Protein AF-A0A6C0DB98-F1 (afdb_monomer)

Organism: NCBI:txid1070528

Solvent-accessible surface area (backbone atoms only — not comparable to full-atom values): 8769 Å² total; per-residue (Å²): 132,89,72,55,62,32,58,50,52,42,29,41,54,51,40,47,27,69,78,29,57,93,53,54,20,62,62,26,70,40,19,56,90,59,63,81,62,86,54,48,79,46,76,28,59,46,94,92,38,82,45,62,33,42,36,38,74,45,84,48,99,90,48,51,30,39,38,40,37,31,77,36,80,73,78,92,60,93,85,63,69,51,62,54,58,52,58,56,23,77,78,63,19,85,44,79,49,77,47,79,42,87,91,49,43,38,36,39,38,33,40,45,87,50,88,62,45,38,25,37,33,39,37,33,35,39,80,84,48,73,87,63,62,66,75,67,50,63,64,69,68,45,98,78,76,83,86,88,131

Nearest PDB structures (foldseek):
  5zlc-assembly1_A  TM=3.892E-01  e=8.194E-02  Homo sapiens
  4ycx-assembly1_A  TM=3.060E-01  e=2.169E-02  Homo sapiens
  3rri-assembly1_A  TM=3.362E-01  e=1.909E-01  Alicyclobacillus acidocaldarius subsp. acidocaldarius DSM 446
  3a57-assembly1_A  TM=3.101E-01  e=1.499E-01  Vibrio parahaemolyticus
  8e11-assembly2_B  TM=2.147E-01  e=1.896E+00  Mus musculus

Structure (mmCIF, N/CA/C/O backbone):
data_AF-A0A6C0DB98-F1
#
_entry.id   AF-A0A6C0DB98-F1
#
loop_
_atom_site.group_PDB
_atom_site.id
_atom_site.type_symbol
_atom_site.label_atom_id
_atom_site.label_alt_id
_atom_site.label_comp_id
_atom_site.label_asym_id
_atom_site.label_entity_id
_atom_site.label_seq_id
_atom_site.pdbx_PDB_ins_code
_atom_site.Cartn_x
_atom_site.Cartn_y
_atom_site.Cartn_z
_atom_site.occupancy
_atom_site.B_iso_or_equiv
_atom_site.auth_seq_id
_atom_site.auth_comp_id
_atom_site.auth_asym_id
_atom_site.auth_atom_id
_atom_site.pdbx_PDB_model_num
ATOM 1 N N . MET A 1 1 ? 12.931 5.192 -20.342 1.00 38.97 1 MET A N 1
ATOM 2 C CA . MET A 1 1 ? 11.802 5.997 -19.834 1.00 38.97 1 MET A CA 1
ATOM 3 C C . MET A 1 1 ? 11.817 5.842 -18.320 1.00 38.97 1 MET A C 1
ATOM 5 O O . MET A 1 1 ? 11.651 4.722 -17.857 1.00 38.97 1 MET A O 1
ATOM 9 N N . SER A 1 2 ? 12.181 6.894 -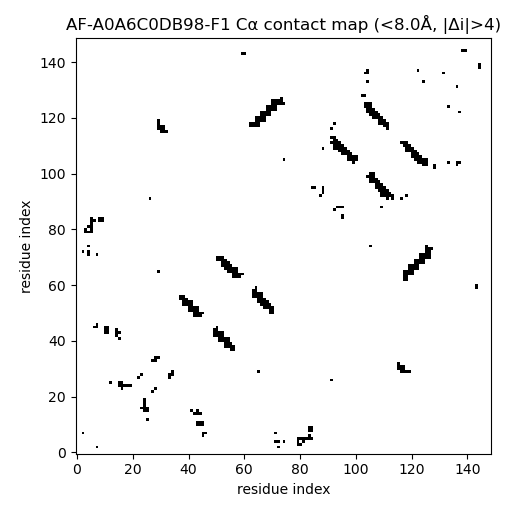17.579 1.00 45.88 2 SER A N 1
ATOM 10 C CA . SER A 1 2 ? 12.214 6.861 -16.109 1.00 45.88 2 SER A CA 1
ATOM 11 C C . SER A 1 2 ? 10.777 6.788 -15.598 1.00 45.88 2 SER A C 1
ATOM 13 O O . SER A 1 2 ? 9.944 7.594 -16.013 1.00 45.88 2 SER A O 1
ATOM 15 N N . VAL A 1 3 ? 10.462 5.787 -14.780 1.00 53.69 3 VAL A N 1
ATOM 16 C CA . VAL A 1 3 ? 9.158 5.703 -14.120 1.00 53.69 3 VAL A CA 1
ATOM 17 C C . VAL A 1 3 ? 9.288 6.436 -12.798 1.00 53.69 3 VAL A C 1
ATOM 19 O O . VAL A 1 3 ? 10.078 6.039 -11.944 1.00 53.69 3 VAL A O 1
ATOM 22 N N . PHE A 1 4 ? 8.498 7.492 -12.625 1.00 70.19 4 PHE A N 1
ATOM 23 C CA . PHE A 1 4 ? 8.378 8.143 -11.331 1.00 70.19 4 PHE A CA 1
ATOM 24 C C . PHE A 1 4 ? 7.696 7.178 -10.369 1.00 70.19 4 PHE A C 1
ATOM 26 O O . PHE A 1 4 ? 6.591 6.697 -10.614 1.00 70.19 4 PHE A O 1
ATOM 33 N N . LEU A 1 5 ? 8.374 6.881 -9.272 1.00 74.69 5 LEU A N 1
ATOM 34 C CA . LEU A 1 5 ? 7.909 5.926 -8.280 1.00 74.69 5 LEU A CA 1
ATOM 35 C C . LEU A 1 5 ? 6.583 6.366 -7.626 1.00 74.69 5 LEU A C 1
ATOM 37 O O . LEU A 1 5 ? 5.764 5.522 -7.277 1.00 74.69 5 LEU A O 1
ATOM 41 N N . ASP A 1 6 ? 6.317 7.674 -7.576 1.00 74.62 6 ASP A N 1
ATOM 42 C CA . ASP A 1 6 ? 5.021 8.229 -7.169 1.00 74.62 6 ASP A CA 1
ATOM 43 C C . ASP A 1 6 ? 3.868 7.770 -8.075 1.00 74.62 6 ASP A C 1
ATOM 45 O O . ASP A 1 6 ? 2.843 7.316 -7.573 1.00 74.62 6 ASP A O 1
ATOM 49 N N . LEU A 1 7 ? 4.058 7.772 -9.403 1.00 77.00 7 LEU A N 1
ATOM 50 C CA . LEU A 1 7 ? 3.055 7.262 -10.349 1.00 77.00 7 LEU A CA 1
ATOM 51 C C . LEU A 1 7 ? 2.808 5.766 -10.143 1.00 77.00 7 LEU A C 1
ATOM 53 O O . LEU A 1 7 ? 1.675 5.305 -10.209 1.00 77.00 7 LEU A O 1
ATOM 57 N N . HIS A 1 8 ? 3.860 5.006 -9.843 1.00 80.12 8 HIS A N 1
ATOM 58 C CA . HIS A 1 8 ? 3.735 3.573 -9.603 1.00 80.12 8 HIS A CA 1
ATOM 59 C C . HIS A 1 8 ? 2.891 3.258 -8.357 1.00 80.12 8 HIS A C 1
ATOM 61 O O . HIS A 1 8 ? 2.063 2.345 -8.372 1.00 80.12 8 HIS A O 1
ATOM 67 N N . ILE A 1 9 ? 3.069 4.036 -7.287 1.00 81.44 9 ILE A N 1
ATOM 68 C CA . ILE A 1 9 ? 2.261 3.920 -6.068 1.00 81.44 9 ILE A CA 1
ATOM 69 C C . ILE A 1 9 ? 0.836 4.424 -6.314 1.00 81.44 9 ILE A C 1
ATOM 71 O O . ILE A 1 9 ? -0.124 3.782 -5.886 1.00 81.44 9 ILE A O 1
ATOM 75 N N . GLN A 1 10 ? 0.684 5.533 -7.039 1.00 80.50 10 GLN A N 1
ATOM 76 C CA . GLN A 1 10 ? -0.616 6.072 -7.429 1.00 80.50 10 GLN A CA 1
ATOM 77 C C . GLN A 1 10 ? -1.438 5.048 -8.217 1.00 80.50 10 GLN A C 1
ATOM 79 O O . GLN A 1 10 ? -2.616 4.845 -7.921 1.00 80.50 10 GLN A O 1
ATOM 84 N N . ASP A 1 11 ? -0.817 4.367 -9.178 1.00 84.69 11 ASP A N 1
ATOM 85 C CA . ASP A 1 11 ? -1.442 3.317 -9.981 1.00 84.69 11 ASP A CA 1
ATOM 86 C C . ASP A 1 11 ? -1.937 2.155 -9.109 1.00 84.69 11 ASP A C 1
ATOM 88 O O . ASP A 1 11 ? -3.054 1.661 -9.306 1.00 84.69 11 ASP A O 1
ATOM 92 N N . PHE A 1 12 ? -1.148 1.746 -8.108 1.00 85.56 12 PHE A N 1
ATOM 93 C CA . PHE A 1 12 ? -1.567 0.740 -7.131 1.00 85.56 12 PHE A CA 1
ATOM 94 C C . PHE A 1 12 ? -2.791 1.207 -6.334 1.00 85.56 12 PHE A C 1
ATOM 96 O O . PHE A 1 12 ? -3.802 0.503 -6.293 1.00 85.56 12 PHE A O 1
ATOM 103 N N . VAL A 1 13 ? -2.729 2.397 -5.727 1.00 81.75 13 VAL A N 1
ATOM 104 C CA . VAL A 1 13 ? -3.813 2.905 -4.871 1.00 81.75 13 VAL A CA 1
ATOM 105 C C . VAL A 1 13 ? -5.096 3.109 -5.674 1.00 81.75 13 VAL A C 1
ATOM 107 O O . VAL A 1 13 ? -6.174 2.722 -5.223 1.00 81.75 13 VAL A O 1
ATOM 110 N N . ASN A 1 14 ? -4.992 3.648 -6.889 1.00 82.38 14 ASN A N 1
ATOM 111 C CA . ASN A 1 14 ? -6.127 3.815 -7.790 1.00 82.38 14 ASN A CA 1
ATOM 112 C C . ASN A 1 14 ? -6.734 2.472 -8.195 1.00 82.38 14 ASN A C 1
ATOM 114 O O . ASN A 1 14 ? -7.951 2.308 -8.111 1.00 82.38 14 ASN A O 1
ATOM 118 N N . SER A 1 15 ? -5.903 1.499 -8.578 1.00 81.94 15 SER A N 1
ATOM 119 C CA . SER A 1 15 ? -6.375 0.152 -8.916 1.00 81.94 15 SER A CA 1
ATOM 120 C C . SER A 1 15 ? -7.103 -0.480 -7.732 1.00 81.94 15 SER A C 1
ATOM 122 O O . SER A 1 15 ? -8.206 -1.003 -7.887 1.00 81.94 15 SER A O 1
ATOM 124 N N . TYR A 1 16 ? -6.539 -0.365 -6.528 1.00 77.00 16 TYR A N 1
ATOM 125 C CA . TYR A 1 16 ? -7.166 -0.887 -5.322 1.00 77.00 16 TYR A CA 1
ATOM 126 C C . TYR A 1 16 ? -8.497 -0.190 -5.016 1.00 77.00 16 TYR A C 1
ATOM 128 O O . TYR A 1 16 ? -9.482 -0.863 -4.714 1.00 77.00 16 TYR A O 1
ATOM 136 N N . ASN A 1 17 ? -8.555 1.140 -5.134 1.00 75.50 17 ASN A N 1
ATOM 137 C CA . ASN A 1 17 ? -9.779 1.918 -4.944 1.00 75.50 17 ASN A CA 1
ATOM 138 C C . ASN A 1 17 ? -10.881 1.497 -5.916 1.00 75.50 17 ASN A C 1
ATOM 140 O O . ASN A 1 17 ? -12.013 1.299 -5.486 1.00 75.50 17 ASN A O 1
ATOM 144 N N . ILE A 1 18 ? -10.555 1.334 -7.201 1.00 73.50 18 ILE A N 1
ATOM 145 C CA . ILE A 1 18 ? -11.508 0.919 -8.239 1.00 73.50 18 ILE A CA 1
ATOM 146 C C . ILE A 1 18 ? -12.029 -0.493 -7.962 1.00 73.50 18 ILE A C 1
ATOM 148 O O . ILE A 1 18 ? -13.235 -0.727 -8.010 1.00 73.50 18 ILE A O 1
ATOM 152 N N . LEU A 1 19 ? -11.138 -1.429 -7.634 1.00 71.31 19 LEU A N 1
ATOM 153 C CA . LEU A 1 19 ? -11.511 -2.825 -7.400 1.00 71.31 19 LEU A CA 1
ATOM 154 C C . LEU A 1 19 ? -12.297 -3.020 -6.094 1.00 71.31 19 LEU A C 1
ATOM 156 O O . LEU A 1 19 ? -13.130 -3.920 -6.008 1.00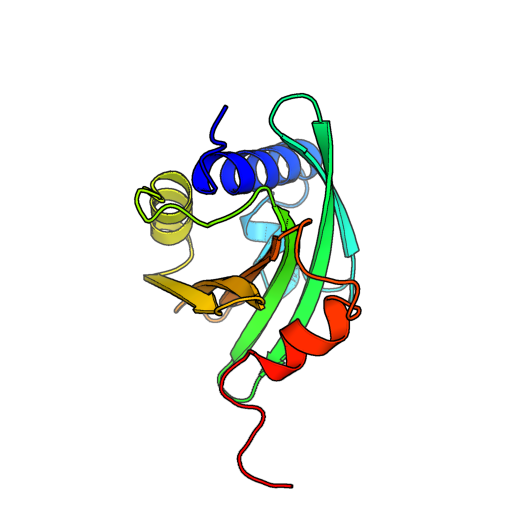 71.31 19 LEU A O 1
ATOM 160 N N . ASN A 1 20 ? -12.071 -2.167 -5.090 1.00 68.25 20 ASN A N 1
ATOM 161 C CA . ASN A 1 20 ? -12.632 -2.309 -3.744 1.00 68.25 20 ASN A CA 1
ATOM 162 C C . ASN A 1 20 ? -13.564 -1.160 -3.330 1.00 68.25 20 ASN A C 1
ATOM 164 O O . ASN A 1 20 ? -13.702 -0.883 -2.137 1.00 68.25 20 ASN A O 1
ATOM 168 N N . GLN A 1 21 ? -14.253 -0.514 -4.278 1.00 66.12 21 GLN A N 1
ATOM 169 C CA . GLN A 1 21 ? -15.184 0.591 -3.983 1.00 66.12 21 GLN A CA 1
ATOM 170 C C . GLN A 1 21 ? -16.240 0.231 -2.925 1.00 66.12 21 GLN A C 1
ATOM 172 O O . GLN A 1 21 ? -16.575 1.055 -2.080 1.00 66.12 21 GLN A O 1
ATOM 177 N N . ARG A 1 22 ? -16.732 -1.017 -2.926 1.00 66.69 22 ARG A N 1
ATOM 178 C CA . ARG A 1 22 ? -17.721 -1.505 -1.943 1.00 66.69 22 ARG A CA 1
ATOM 179 C C . ARG A 1 22 ? -17.146 -1.719 -0.538 1.00 66.69 22 ARG A C 1
ATOM 181 O O . ARG A 1 22 ? -17.910 -1.772 0.415 1.00 66.69 22 ARG A O 1
ATOM 188 N N . ASN A 1 23 ? -15.823 -1.813 -0.418 1.00 65.69 23 ASN A N 1
ATOM 189 C CA . ASN A 1 23 ? -15.097 -2.045 0.832 1.00 65.69 23 ASN A CA 1
ATOM 190 C C . ASN A 1 23 ? -14.302 -0.797 1.254 1.00 65.69 23 ASN A C 1
ATOM 192 O O . ASN A 1 23 ? -13.215 -0.920 1.808 1.00 65.69 23 ASN A O 1
ATOM 196 N N . ASN A 1 24 ? -14.808 0.405 0.958 1.00 72.31 24 ASN A N 1
ATOM 197 C CA . ASN A 1 24 ? -14.184 1.692 1.299 1.00 72.31 24 ASN A CA 1
ATOM 198 C C . ASN A 1 24 ? -12.775 1.924 0.709 1.00 72.31 24 ASN A C 1
ATOM 200 O O . ASN A 1 24 ? -12.037 2.769 1.220 1.00 72.31 24 ASN A O 1
ATOM 204 N N . GLY A 1 25 ? -12.389 1.207 -0.355 1.00 78.94 25 GLY A N 1
ATOM 205 C CA . GLY A 1 25 ? -11.118 1.410 -1.060 1.00 78.94 25 GLY A CA 1
ATOM 206 C C . GLY A 1 25 ? -9.908 1.469 -0.119 1.00 78.94 25 GLY A C 1
ATOM 207 O O . GLY A 1 25 ? -9.716 0.596 0.727 1.00 78.94 25 GLY A O 1
ATOM 208 N N . TRP A 1 26 ? -9.104 2.523 -0.254 1.00 80.50 26 TRP A N 1
ATOM 209 C CA . TRP A 1 26 ? -7.917 2.800 0.554 1.00 80.50 26 TRP A CA 1
ATOM 210 C C . TRP A 1 26 ? -8.222 2.856 2.050 1.00 80.50 26 TRP A C 1
ATOM 212 O O . TRP A 1 26 ? -7.514 2.237 2.836 1.00 80.50 26 TRP A O 1
ATOM 222 N N . LEU A 1 27 ? -9.297 3.541 2.452 1.00 80.69 27 LEU A N 1
ATOM 223 C CA . LEU A 1 27 ? -9.679 3.642 3.863 1.00 80.69 27 LEU A CA 1
ATOM 224 C C . LEU A 1 27 ? -10.008 2.275 4.457 1.00 80.69 27 LEU A C 1
ATOM 226 O O . LEU A 1 27 ? -9.641 2.008 5.596 1.00 80.69 27 LEU A O 1
ATOM 230 N N . GLY A 1 28 ? -10.660 1.405 3.685 1.00 80.44 28 GLY A N 1
ATOM 231 C CA . GLY A 1 28 ? -10.867 0.017 4.084 1.00 80.44 28 GLY A CA 1
ATOM 232 C C . GLY A 1 28 ? -9.548 -0.737 4.215 1.00 80.44 28 GLY A C 1
ATOM 233 O O . GLY A 1 28 ? -9.330 -1.410 5.213 1.00 80.44 28 GLY A O 1
ATOM 234 N N . LEU A 1 29 ? -8.631 -0.576 3.259 1.00 81.75 29 LEU A N 1
ATOM 235 C CA . LEU A 1 29 ? -7.327 -1.246 3.288 1.00 81.75 29 LEU A CA 1
ATOM 236 C C . LEU A 1 29 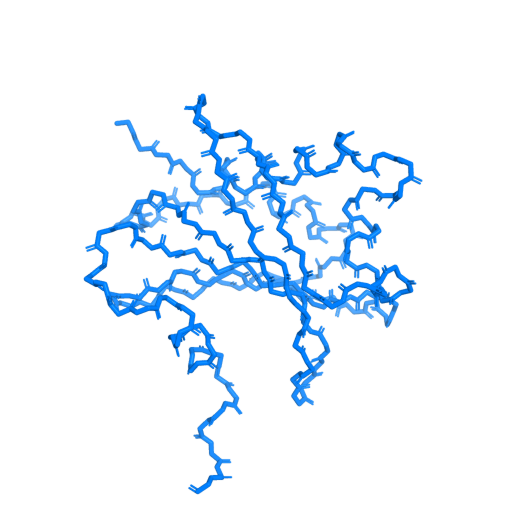? -6.498 -0.891 4.529 1.00 81.75 29 LEU A C 1
ATOM 238 O O . LEU A 1 29 ? -5.906 -1.777 5.141 1.00 81.75 29 LEU A O 1
ATOM 242 N N . VAL A 1 30 ? -6.461 0.389 4.904 1.00 85.25 30 VAL A N 1
ATOM 243 C CA . VAL A 1 30 ? -5.677 0.857 6.056 1.00 85.25 30 VAL A CA 1
ATOM 244 C C . VAL A 1 30 ? -6.455 0.814 7.374 1.00 85.25 30 VAL A C 1
ATOM 246 O O . VAL A 1 30 ? -5.909 1.169 8.413 1.00 85.25 30 VAL A O 1
ATOM 249 N N . SER A 1 31 ? -7.724 0.399 7.376 1.00 85.38 31 SER A N 1
ATOM 250 C CA . SER A 1 31 ? -8.534 0.324 8.594 1.00 85.38 31 SER A CA 1
ATOM 251 C C . SER A 1 31 ? -8.292 -0.975 9.352 1.00 85.38 31 SER A C 1
ATOM 253 O O . SER A 1 31 ? -8.497 -2.065 8.819 1.00 85.38 31 SER A O 1
ATOM 255 N N . LYS A 1 32 ? -8.011 -0.863 10.654 1.00 83.38 32 LYS A N 1
ATOM 256 C CA . LYS A 1 32 ? -7.880 -2.018 11.557 1.00 83.38 32 LYS A CA 1
ATOM 257 C C . LYS A 1 32 ? -9.129 -2.900 11.586 1.00 83.38 32 LYS A C 1
ATOM 259 O O . LYS A 1 32 ? -9.024 -4.113 11.700 1.00 83.38 32 LYS A O 1
ATOM 264 N N . ALA A 1 33 ? -10.315 -2.302 11.444 1.00 76.50 33 ALA A N 1
ATOM 265 C CA . ALA A 1 33 ? -11.588 -3.025 11.472 1.00 76.50 33 ALA A CA 1
ATOM 266 C C . ALA A 1 33 ? -11.810 -3.909 10.232 1.00 76.50 33 ALA A C 1
ATOM 268 O O . ALA A 1 33 ? -12.580 -4.864 10.285 1.00 76.50 33 ALA A O 1
ATOM 269 N N . SER A 1 34 ? -11.149 -3.587 9.118 1.00 69.38 34 SER A N 1
ATOM 270 C CA . SER A 1 34 ? -11.280 -4.313 7.848 1.00 69.38 34 SER A CA 1
ATOM 271 C C . SER A 1 34 ? -10.186 -5.369 7.655 1.00 69.38 34 SER A C 1
ATOM 273 O O . SER A 1 34 ? -10.316 -6.252 6.805 1.00 69.38 34 SER A O 1
ATOM 275 N N . VAL A 1 35 ? -9.118 -5.314 8.456 1.00 61.19 35 VAL A N 1
ATOM 276 C CA . VAL A 1 35 ? -7.978 -6.238 8.405 1.00 61.19 35 VAL A CA 1
ATOM 277 C C . VAL A 1 35 ? -8.337 -7.530 9.145 1.00 61.19 35 VAL A C 1
ATOM 279 O O . VAL A 1 35 ? -7.845 -7.829 10.225 1.00 61.19 35 VAL A O 1
ATOM 282 N N . TYR A 1 36 ? -9.226 -8.318 8.546 1.00 51.44 36 TYR A N 1
ATOM 283 C CA . TYR A 1 36 ? -9.504 -9.699 8.964 1.00 51.44 36 TYR A CA 1
ATOM 284 C C . TYR A 1 36 ? -9.090 -10.727 7.903 1.00 51.44 36 TYR A C 1
ATOM 286 O O . TYR A 1 36 ? -9.546 -11.870 7.913 1.00 51.44 36 TYR A O 1
ATOM 294 N N . LYS A 1 37 ? -8.193 -10.344 6.985 1.00 57.44 37 LYS A N 1
ATOM 295 C CA . LYS A 1 37 ? -7.465 -11.297 6.142 1.00 57.44 37 LYS A CA 1
ATOM 296 C C . LYS A 1 37 ? -5.961 -11.082 6.306 1.00 57.44 37 LYS A C 1
ATOM 298 O O . LYS A 1 37 ? -5.436 -10.098 5.785 1.00 57.44 37 LYS A O 1
ATOM 303 N N . PRO A 1 38 ? -5.280 -11.964 7.058 1.00 54.62 38 PRO A N 1
ATOM 304 C CA . PRO A 1 38 ? -3.842 -11.922 7.195 1.00 54.62 38 PRO A CA 1
ATOM 305 C C . PRO A 1 38 ? -3.293 -12.302 5.828 1.00 54.62 38 PRO A C 1
ATOM 307 O O . PRO A 1 38 ? -3.560 -13.390 5.331 1.00 54.62 38 PRO A O 1
ATOM 310 N N . THR A 1 39 ? -2.573 -11.385 5.205 1.00 64.44 39 THR A N 1
ATOM 311 C CA . THR A 1 39 ? -1.886 -11.639 3.942 1.00 64.44 39 THR A CA 1
ATOM 312 C C . THR A 1 39 ? -2.798 -11.706 2.707 1.00 64.44 39 THR A C 1
ATOM 314 O O . THR A 1 39 ? -3.643 -12.587 2.556 1.00 64.44 39 THR A O 1
ATOM 317 N N . ALA A 1 40 ? -2.613 -10.770 1.776 1.00 77.62 40 ALA A N 1
ATOM 318 C CA . ALA A 1 40 ? -3.344 -10.723 0.510 1.00 77.62 40 ALA A CA 1
ATOM 319 C C . ALA A 1 40 ? -2.417 -10.354 -0.652 1.00 77.62 40 ALA A C 1
ATOM 321 O O . ALA A 1 40 ? -1.406 -9.684 -0.467 1.00 77.62 40 ALA A O 1
ATOM 322 N N . ILE A 1 41 ? -2.774 -10.775 -1.864 1.00 81.19 41 ILE A N 1
ATOM 323 C CA . ILE A 1 41 ? -2.087 -10.370 -3.093 1.00 81.19 41 ILE A CA 1
ATOM 324 C C . ILE A 1 41 ? -3.042 -9.488 -3.889 1.00 81.19 41 ILE A C 1
ATOM 326 O O . ILE A 1 41 ? -4.172 -9.884 -4.172 1.00 81.19 41 ILE A O 1
ATOM 330 N N . ALA A 1 42 ? -2.583 -8.295 -4.248 1.00 81.94 42 ALA A N 1
ATOM 331 C CA . ALA A 1 42 ? -3.294 -7.346 -5.084 1.00 81.94 42 ALA A CA 1
ATOM 332 C C . ALA A 1 42 ? -2.600 -7.223 -6.443 1.00 81.94 42 ALA A C 1
ATOM 334 O O . ALA A 1 42 ? -1.386 -7.048 -6.531 1.00 81.94 42 ALA A O 1
ATOM 335 N N . THR A 1 43 ? -3.383 -7.296 -7.513 1.00 83.75 43 THR A N 1
ATOM 336 C CA . THR A 1 43 ? -2.929 -7.026 -8.881 1.00 83.75 43 THR A CA 1
ATOM 337 C C . THR A 1 43 ? -3.223 -5.577 -9.242 1.00 83.75 43 THR A C 1
ATOM 339 O O . THR A 1 43 ? -4.328 -5.098 -8.981 1.00 83.75 43 THR A O 1
ATOM 342 N N . TYR A 1 44 ? -2.281 -4.895 -9.886 1.00 85.31 44 TYR A N 1
ATOM 343 C CA . TYR A 1 44 ? -2.489 -3.545 -10.416 1.00 85.31 44 TYR A CA 1
ATOM 344 C C . TYR A 1 44 ? -1.744 -3.359 -11.733 1.00 85.31 44 TYR A C 1
ATOM 346 O O . TYR A 1 44 ? -0.779 -4.068 -12.023 1.00 85.31 44 TYR A O 1
ATOM 354 N N . THR A 1 45 ? -2.197 -2.408 -12.543 1.00 82.88 45 THR A N 1
ATOM 355 C CA . THR A 1 45 ? -1.541 -2.070 -13.806 1.00 82.88 45 THR A CA 1
ATOM 356 C C . THR A 1 45 ? -0.805 -0.755 -13.647 1.00 82.88 45 THR A C 1
ATOM 358 O O . THR A 1 45 ? -1.393 0.225 -13.212 1.00 82.88 45 THR A O 1
ATOM 361 N N . SER A 1 46 ? 0.471 -0.730 -14.021 1.00 81.50 46 SER A N 1
ATOM 362 C CA . SER A 1 46 ? 1.283 0.484 -14.032 1.00 81.50 46 SER A CA 1
ATOM 363 C C . SER A 1 46 ? 2.157 0.502 -15.279 1.00 81.50 46 SER A C 1
ATOM 365 O O . SER A 1 46 ? 2.827 -0.490 -15.596 1.00 81.50 46 SER A O 1
ATOM 367 N N . ASN A 1 47 ? 2.113 1.618 -16.013 1.00 76.50 47 ASN A N 1
ATOM 368 C CA . ASN A 1 47 ? 2.779 1.792 -17.307 1.00 76.50 47 ASN A CA 1
ATOM 369 C C . ASN A 1 47 ? 2.487 0.644 -18.301 1.00 76.50 47 ASN A C 1
ATOM 371 O O . ASN A 1 47 ? 3.400 0.051 -18.877 1.00 76.50 47 ASN A O 1
ATOM 375 N N . GLY A 1 48 ? 1.214 0.251 -18.416 1.00 74.50 48 GLY A N 1
ATOM 376 C CA . GLY A 1 48 ? 0.766 -0.829 -19.308 1.00 74.50 48 GLY A CA 1
ATOM 377 C C . GLY A 1 48 ? 1.178 -2.248 -18.891 1.00 74.50 48 GLY A C 1
ATOM 378 O O . GLY A 1 48 ? 0.802 -3.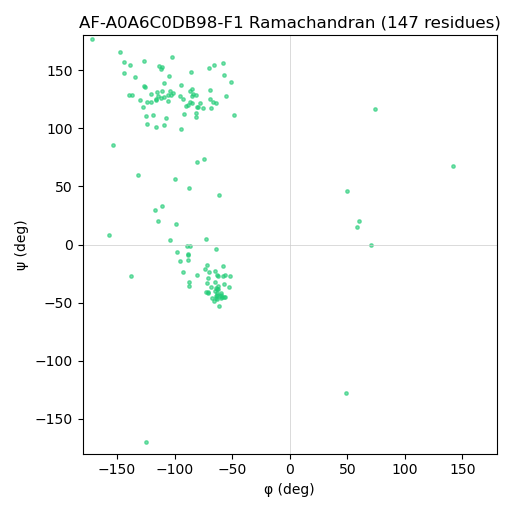204 -19.561 1.00 74.50 48 GLY A O 1
ATOM 379 N N . ASN A 1 49 ? 1.909 -2.409 -17.784 1.00 80.00 49 ASN A N 1
ATOM 380 C CA . ASN A 1 49 ? 2.339 -3.707 -17.270 1.00 80.00 49 ASN A CA 1
ATOM 381 C C . ASN A 1 49 ? 1.519 -4.106 -16.044 1.00 80.00 49 ASN A C 1
ATOM 383 O O . ASN A 1 49 ? 1.166 -3.256 -15.228 1.00 80.00 49 ASN A O 1
ATOM 387 N N . SER A 1 50 ? 1.254 -5.403 -15.895 1.00 82.06 50 SER A N 1
ATOM 388 C CA . SER A 1 50 ? 0.633 -5.946 -14.684 1.00 82.06 50 SER A CA 1
ATOM 389 C C . SER A 1 50 ? 1.686 -6.219 -13.614 1.00 82.06 50 SER A C 1
ATOM 391 O O . SER A 1 50 ? 2.726 -6.820 -13.889 1.00 82.06 50 SER A O 1
ATOM 393 N N . HIS A 1 51 ? 1.389 -5.800 -12.390 1.00 84.00 51 HIS A N 1
ATOM 394 C CA . HIS A 1 51 ? 2.238 -5.944 -11.213 1.00 84.00 51 HIS A CA 1
ATOM 395 C C . HIS A 1 51 ? 1.469 -6.626 -10.087 1.00 84.00 51 HIS A C 1
ATOM 397 O O . HIS A 1 51 ? 0.236 -6.607 -10.045 1.00 84.00 51 HIS A O 1
ATOM 403 N N . LEU A 1 52 ? 2.223 -7.223 -9.168 1.00 83.94 52 LEU A N 1
ATOM 404 C CA . LEU A 1 52 ? 1.705 -7.840 -7.954 1.00 83.94 52 LEU A CA 1
ATOM 405 C C . LEU A 1 52 ? 2.229 -7.072 -6.744 1.00 83.94 52 LEU A C 1
ATOM 407 O O . LEU A 1 52 ? 3.430 -6.817 -6.640 1.00 83.94 52 LEU A O 1
ATOM 411 N N . ALA A 1 53 ? 1.319 -6.739 -5.837 1.00 85.38 53 ALA A N 1
ATOM 412 C CA . ALA A 1 53 ? 1.612 -6.205 -4.521 1.00 85.38 53 ALA A CA 1
ATOM 413 C C . ALA A 1 53 ? 1.171 -7.215 -3.464 1.00 85.38 53 ALA A C 1
ATOM 415 O O . ALA A 1 53 ? 0.031 -7.678 -3.462 1.00 85.38 53 ALA A O 1
ATOM 416 N N . HIS A 1 54 ? 2.076 -7.557 -2.563 1.00 85.69 54 HIS A N 1
ATOM 417 C CA . HIS A 1 54 ? 1.789 -8.388 -1.410 1.00 85.69 54 HIS A CA 1
ATOM 418 C C . HIS A 1 54 ? 1.492 -7.501 -0.209 1.00 85.69 54 HIS A C 1
ATOM 420 O O . HIS A 1 54 ? 2.266 -6.610 0.130 1.00 85.69 54 HIS A O 1
ATOM 426 N N . LEU A 1 55 ? 0.365 -7.756 0.430 1.00 85.88 55 LEU A N 1
ATOM 427 C CA . LEU A 1 55 ? -0.139 -7.012 1.567 1.00 85.88 55 LEU A CA 1
ATOM 428 C C . LEU A 1 55 ? -0.004 -7.905 2.786 1.00 85.88 55 LEU A C 1
ATOM 430 O O . LEU A 1 55 ? -0.503 -9.022 2.764 1.00 85.88 55 LEU A O 1
ATOM 434 N N . SER A 1 56 ? 0.631 -7.434 3.847 1.00 86.19 56 SER A N 1
ATOM 435 C CA . SER A 1 56 ? 0.721 -8.163 5.115 1.00 86.19 56 SER A CA 1
ATOM 436 C C . SER A 1 56 ? 0.664 -7.191 6.275 1.00 86.19 56 SER A C 1
ATOM 438 O O . SER A 1 56 ? 1.177 -6.083 6.156 1.00 86.19 56 SER A O 1
ATOM 440 N N . VAL A 1 57 ? 0.096 -7.605 7.402 1.00 85.62 57 VAL A N 1
ATOM 441 C CA . VAL A 1 57 ? 0.096 -6.780 8.613 1.00 85.62 57 VAL A CA 1
ATOM 442 C C . VAL A 1 57 ? 1.129 -7.309 9.590 1.00 85.62 57 VAL A C 1
ATOM 444 O O . VAL A 1 57 ? 1.158 -8.501 9.886 1.00 85.62 57 VAL A O 1
ATOM 447 N N . ALA A 1 58 ? 1.989 -6.411 10.056 1.00 83.62 58 ALA A N 1
ATOM 448 C CA . ALA A 1 58 ? 3.011 -6.679 11.049 1.00 83.62 58 ALA A CA 1
ATOM 449 C C . ALA A 1 58 ? 2.712 -5.855 12.304 1.00 83.62 58 ALA A C 1
ATOM 451 O O . ALA A 1 58 ? 2.590 -4.632 12.240 1.00 83.62 58 ALA A O 1
ATOM 452 N N . ALA A 1 59 ? 2.600 -6.528 13.446 1.00 80.94 59 ALA A N 1
ATOM 453 C CA . ALA A 1 59 ? 2.590 -5.865 14.740 1.00 80.94 59 ALA A CA 1
ATOM 454 C C . ALA A 1 59 ? 4.043 -5.566 15.128 1.00 80.94 59 ALA A C 1
ATOM 456 O O . ALA A 1 59 ? 4.820 -6.485 15.388 1.00 80.94 59 ALA A O 1
ATOM 457 N N . LEU A 1 60 ? 4.415 -4.289 15.112 1.00 78.12 60 LEU A N 1
ATOM 458 C CA . LEU A 1 60 ? 5.714 -3.808 15.563 1.00 78.12 60 LEU A CA 1
ATOM 459 C C . LEU A 1 60 ? 5.575 -3.178 16.960 1.00 78.12 60 LEU A C 1
ATOM 461 O O . LEU A 1 60 ? 4.462 -2.841 17.373 1.00 78.12 60 LEU A O 1
ATOM 465 N N . PRO A 1 61 ? 6.678 -3.020 17.717 1.00 73.19 61 PRO A N 1
ATOM 466 C CA . PRO A 1 61 ? 6.623 -2.483 19.079 1.00 73.19 61 PRO A CA 1
ATOM 467 C C . PRO A 1 61 ? 6.002 -1.084 19.178 1.00 73.19 61 PRO A C 1
ATOM 469 O O . PRO A 1 61 ? 5.469 -0.716 20.221 1.00 73.19 61 PRO A O 1
ATOM 472 N N . ASP A 1 62 ? 6.093 -0.297 18.107 1.00 75.69 62 ASP A N 1
ATOM 473 C CA . ASP A 1 62 ? 5.585 1.067 18.030 1.00 75.69 62 ASP A CA 1
ATOM 474 C C . ASP A 1 62 ? 4.116 1.137 17.583 1.00 75.69 62 ASP A C 1
ATOM 476 O O . ASP A 1 62 ? 3.378 2.006 18.052 1.00 75.69 62 ASP A O 1
ATOM 480 N N . ALA A 1 63 ? 3.685 0.251 16.679 1.00 80.06 63 ALA A N 1
ATOM 481 C CA . ALA A 1 63 ? 2.332 0.217 16.132 1.00 80.06 63 ALA A CA 1
ATOM 482 C C . ALA A 1 63 ? 2.082 -1.030 15.267 1.00 80.06 63 ALA A C 1
ATOM 484 O O . ALA A 1 63 ? 2.977 -1.810 14.956 1.00 80.06 63 ALA A O 1
ATOM 485 N N . GLU A 1 64 ? 0.848 -1.177 14.788 1.00 85.88 64 GLU A N 1
ATOM 486 C CA . GLU A 1 64 ? 0.530 -2.106 13.705 1.00 85.88 64 GLU A CA 1
ATOM 487 C C . GLU A 1 64 ? 0.751 -1.437 12.344 1.00 85.88 64 GLU A C 1
ATOM 489 O O . GLU A 1 64 ? 0.287 -0.318 12.094 1.00 85.88 64 GLU A O 1
ATOM 494 N N . TRP A 1 65 ? 1.442 -2.152 11.461 1.00 86.56 65 TRP A N 1
ATOM 495 C CA . TRP A 1 65 ? 1.835 -1.682 10.142 1.00 86.56 65 TRP A CA 1
ATOM 496 C C . TRP A 1 65 ? 1.267 -2.577 9.047 1.00 86.56 65 TRP A C 1
ATOM 498 O O . TRP A 1 65 ? 1.465 -3.790 9.052 1.00 86.56 65 TRP A O 1
ATOM 508 N N . LEU A 1 66 ? 0.616 -1.967 8.064 1.00 87.81 66 LEU A N 1
ATOM 509 C CA . LEU A 1 66 ? 0.337 -2.566 6.772 1.00 87.81 66 LEU A CA 1
ATOM 510 C C . LEU A 1 66 ? 1.583 -2.450 5.891 1.00 87.81 66 LEU A C 1
ATOM 512 O O . LEU A 1 66 ? 1.977 -1.359 5.484 1.00 87.81 66 LEU A O 1
ATOM 516 N N . LEU A 1 67 ? 2.190 -3.583 5.571 1.00 87.94 67 LEU A N 1
ATOM 517 C CA . LEU A 1 67 ? 3.296 -3.679 4.631 1.00 87.94 67 LEU A CA 1
ATOM 518 C C . LEU A 1 67 ? 2.742 -3.982 3.238 1.00 87.94 67 LEU A C 1
ATOM 520 O O . LEU A 1 67 ? 2.032 -4.971 3.056 1.00 87.94 67 LEU A O 1
ATOM 524 N N . ILE A 1 68 ? 3.090 -3.142 2.268 1.00 87.69 68 ILE A N 1
ATOM 525 C CA . ILE A 1 68 ? 2.713 -3.259 0.859 1.00 87.69 68 ILE A CA 1
ATOM 526 C C . ILE A 1 68 ? 3.995 -3.470 0.066 1.00 87.69 68 ILE A C 1
ATOM 528 O O . ILE A 1 68 ? 4.755 -2.533 -0.164 1.00 87.69 68 ILE A O 1
ATOM 532 N N . GLN A 1 69 ? 4.266 -4.711 -0.316 1.00 87.44 69 GLN A N 1
ATOM 533 C CA . GLN A 1 69 ? 5.526 -5.099 -0.939 1.00 87.44 69 GLN A CA 1
ATOM 534 C C . GLN A 1 69 ? 5.322 -5.350 -2.428 1.00 87.44 69 GLN A C 1
ATOM 536 O O . GLN A 1 69 ? 4.499 -6.184 -2.810 1.00 87.44 69 GLN A O 1
ATOM 541 N N . CYS A 1 70 ? 6.066 -4.654 -3.281 1.00 84.94 70 CYS A N 1
ATOM 542 C CA . CYS A 1 70 ? 6.001 -4.862 -4.724 1.00 84.94 70 CYS A CA 1
ATOM 543 C C . CYS A 1 70 ? 7.348 -4.617 -5.407 1.00 84.94 70 CYS A C 1
ATOM 545 O O . CYS A 1 70 ? 8.292 -4.067 -4.836 1.00 84.94 70 CYS A O 1
ATOM 547 N N . TRP A 1 71 ? 7.441 -5.077 -6.652 1.00 81.69 71 TRP A N 1
ATOM 548 C CA . TRP A 1 71 ? 8.589 -4.815 -7.510 1.00 81.69 71 TRP A CA 1
ATOM 549 C C . TRP A 1 71 ? 8.401 -3.489 -8.229 1.00 81.69 71 TRP A C 1
ATOM 551 O O . TRP A 1 71 ? 7.452 -3.343 -8.997 1.00 81.69 71 TRP A O 1
ATOM 561 N N . ALA A 1 72 ? 9.345 -2.574 -8.042 1.00 72.50 72 ALA A N 1
ATOM 562 C CA . ALA A 1 72 ? 9.355 -1.284 -8.711 1.00 72.50 72 ALA A CA 1
ATOM 563 C C . ALA A 1 72 ? 10.549 -1.179 -9.681 1.00 72.50 72 ALA A C 1
ATOM 565 O O . ALA A 1 72 ? 11.569 -1.858 -9.503 1.00 72.50 72 ALA A O 1
ATOM 566 N N . PRO A 1 73 ? 10.440 -0.350 -10.734 1.00 66.62 73 PRO A N 1
ATOM 567 C CA . PRO A 1 73 ? 11.601 0.072 -11.518 1.00 66.62 73 PRO A CA 1
ATOM 568 C C . PRO A 1 73 ? 12.650 0.765 -10.627 1.00 66.62 73 PRO A C 1
ATOM 570 O O . PRO A 1 73 ? 12.317 1.264 -9.553 1.00 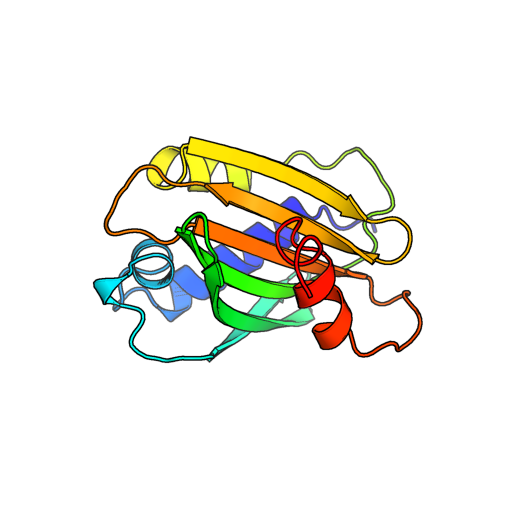66.62 73 PRO A O 1
ATOM 573 N N . SER A 1 74 ? 13.917 0.753 -11.066 1.00 64.00 74 SER A N 1
ATOM 574 C CA . SER A 1 74 ? 15.065 1.233 -10.276 1.00 64.00 74 SER A CA 1
ATOM 575 C C . SER A 1 74 ? 14.836 2.637 -9.700 1.00 64.00 74 SER A C 1
ATOM 577 O O . SER A 1 74 ? 14.271 3.520 -10.348 1.00 64.00 74 SER A O 1
ATOM 579 N N . THR A 1 75 ? 15.279 2.820 -8.456 1.00 59.94 75 THR A N 1
ATOM 580 C CA . THR A 1 75 ? 15.070 4.023 -7.641 1.00 59.94 75 THR A CA 1
ATOM 581 C C . THR A 1 75 ? 16.276 4.962 -7.649 1.00 59.94 75 THR A C 1
ATOM 583 O O . THR A 1 75 ? 16.388 5.817 -6.777 1.00 59.94 75 THR A O 1
ATOM 586 N N . ASP A 1 76 ? 17.183 4.815 -8.619 1.00 55.47 76 ASP A N 1
ATOM 587 C CA . ASP A 1 76 ? 18.533 5.403 -8.578 1.00 55.47 76 ASP A CA 1
ATOM 588 C C . ASP A 1 76 ? 18.575 6.931 -8.792 1.00 55.47 76 ASP A C 1
ATOM 590 O O . ASP A 1 76 ? 19.651 7.525 -8.839 1.00 55.47 76 ASP A O 1
ATOM 594 N N . THR A 1 77 ? 17.425 7.604 -8.903 1.00 52.47 77 THR A N 1
ATOM 595 C CA . THR A 1 77 ? 17.354 9.056 -9.116 1.00 52.47 77 THR A CA 1
ATOM 596 C C . THR A 1 77 ? 16.515 9.754 -8.046 1.00 52.47 77 THR A C 1
ATOM 598 O O . THR A 1 77 ? 15.325 9.479 -7.902 1.00 52.47 77 THR A O 1
ATOM 601 N N . LEU A 1 78 ? 17.145 10.712 -7.355 1.00 49.53 78 LEU A N 1
ATOM 602 C CA . LEU A 1 78 ? 16.635 11.545 -6.252 1.00 49.53 78 LEU A CA 1
ATOM 603 C C . LEU A 1 78 ? 15.475 12.499 -6.611 1.00 49.53 78 LEU A C 1
ATOM 605 O O . LEU 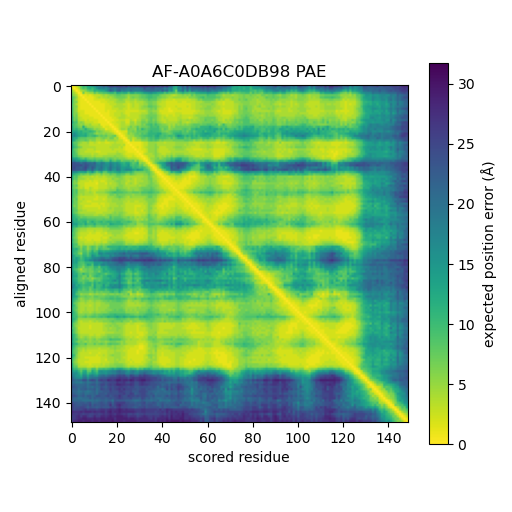A 1 78 ? 14.939 13.161 -5.726 1.00 49.53 78 LEU A O 1
ATOM 609 N N . GLU A 1 79 ? 15.051 12.582 -7.873 1.00 51.31 79 GLU A N 1
ATOM 610 C CA . GLU A 1 79 ? 13.938 13.446 -8.303 1.00 51.31 79 GLU A CA 1
ATOM 611 C C . GLU A 1 79 ? 12.571 12.756 -8.178 1.00 51.31 79 GLU A C 1
ATOM 613 O O . GLU A 1 79 ? 11.755 12.752 -9.100 1.00 51.31 79 GLU A O 1
ATOM 618 N N . GLN A 1 80 ? 12.294 12.147 -7.028 1.00 56.28 80 GLN A N 1
ATOM 619 C CA . GLN A 1 80 ? 10.974 11.581 -6.758 1.00 56.28 80 GLN A CA 1
ATOM 620 C C . GLN A 1 80 ? 10.135 12.610 -5.998 1.00 56.28 80 GLN A C 1
ATOM 622 O O . GLN A 1 80 ? 10.277 12.794 -4.790 1.00 56.28 80 GLN A O 1
ATOM 627 N N . ARG A 1 81 ? 9.267 13.325 -6.723 1.00 56.78 81 ARG A N 1
ATOM 628 C CA . ARG A 1 81 ? 8.183 14.105 -6.111 1.00 56.78 81 ARG A CA 1
ATOM 629 C C . ARG A 1 81 ? 7.047 13.146 -5.791 1.00 56.78 81 ARG A C 1
ATOM 631 O O . ARG A 1 81 ? 6.530 12.502 -6.692 1.00 56.78 81 ARG A O 1
ATOM 638 N N . PHE A 1 82 ? 6.714 13.030 -4.512 1.00 62.88 82 PHE A N 1
ATOM 639 C CA . PHE A 1 82 ? 5.708 12.105 -3.993 1.00 62.88 82 PHE A CA 1
ATOM 640 C C . PHE A 1 82 ? 4.370 12.803 -3.748 1.00 62.88 82 PHE A C 1
ATOM 642 O O . PHE A 1 82 ? 3.866 12.852 -2.623 1.00 62.88 82 PHE A O 1
ATOM 649 N N . ASP A 1 83 ? 3.832 13.435 -4.785 1.00 62.19 83 ASP A N 1
ATOM 650 C CA . ASP A 1 83 ? 2.650 14.278 -4.657 1.00 62.19 83 ASP A CA 1
ATOM 651 C C . ASP A 1 83 ? 1.379 13.448 -4.420 1.00 62.19 83 ASP A C 1
ATOM 653 O O . ASP A 1 83 ? 0.509 13.872 -3.650 1.00 62.19 83 ASP A O 1
ATOM 657 N N . CYS A 1 84 ? 1.290 12.236 -4.982 1.00 61.91 84 CYS A N 1
ATOM 658 C CA . CYS A 1 84 ? 0.160 11.337 -4.739 1.00 61.91 84 CYS A CA 1
ATOM 659 C C . CYS A 1 84 ? 0.133 10.834 -3.290 1.00 61.91 84 CYS A C 1
ATOM 661 O O . CYS A 1 84 ? -0.902 10.902 -2.617 1.00 61.91 84 CYS A O 1
ATOM 663 N N . LEU A 1 85 ? 1.284 10.395 -2.775 1.00 64.62 85 LEU A N 1
ATOM 664 C CA . LEU A 1 85 ? 1.401 9.988 -1.375 1.00 64.62 85 LEU A CA 1
ATOM 665 C C . LEU A 1 85 ? 1.115 11.135 -0.410 1.00 64.62 85 LEU A C 1
ATOM 667 O O . LEU A 1 85 ? 0.484 10.915 0.622 1.00 64.62 85 LEU A O 1
ATOM 671 N N . ARG A 1 86 ? 1.500 12.364 -0.766 1.00 61.94 86 ARG A N 1
ATOM 672 C CA . ARG A 1 86 ? 1.184 13.561 0.018 1.00 61.94 86 ARG A CA 1
ATOM 673 C C . ARG A 1 86 ? -0.320 13.830 0.093 1.00 61.94 86 ARG A C 1
ATOM 675 O O . ARG A 1 86 ? -0.813 14.243 1.138 1.00 61.94 86 ARG A O 1
ATOM 682 N N . MET A 1 87 ? -1.067 13.582 -0.982 1.00 59.31 87 MET A N 1
ATOM 683 C CA . MET A 1 87 ? -2.529 13.712 -0.965 1.00 59.31 87 MET A CA 1
ATOM 684 C C . MET A 1 87 ? -3.208 12.609 -0.143 1.00 59.31 87 MET A C 1
ATOM 686 O O . MET A 1 87 ? -4.140 12.885 0.610 1.00 59.31 87 MET A O 1
ATOM 690 N N . LEU A 1 88 ? -2.731 11.366 -0.251 1.00 62.94 88 LEU A N 1
ATOM 691 C CA . LEU A 1 88 ? -3.257 10.233 0.521 1.00 62.94 88 LEU A CA 1
ATOM 692 C C . LEU A 1 88 ? -2.936 10.355 2.013 1.00 62.94 88 LEU A C 1
ATOM 694 O O . LEU A 1 88 ? -3.764 10.014 2.866 1.00 62.94 88 LEU A O 1
ATOM 698 N N . SER A 1 89 ? -1.751 10.880 2.329 1.00 62.72 89 SER A N 1
ATOM 699 C CA . SER A 1 89 ? -1.332 11.148 3.696 1.00 62.72 89 SER A CA 1
ATOM 700 C C . SER A 1 89 ? -2.203 12.244 4.311 1.00 62.72 89 SER A C 1
ATOM 702 O O . SER A 1 89 ? -2.836 11.993 5.330 1.00 62.72 89 SER A O 1
ATOM 704 N N . GLN A 1 90 ? -2.429 13.377 3.643 1.00 62.97 90 GLN A N 1
ATOM 705 C CA . GLN A 1 90 ? -3.265 14.463 4.186 1.00 62.97 90 GLN A CA 1
ATOM 706 C C . GLN A 1 90 ? -4.660 14.037 4.686 1.00 62.97 90 GLN A C 1
ATOM 708 O O . GLN A 1 90 ? -5.194 14.679 5.588 1.00 62.97 90 GLN A O 1
ATOM 713 N N . GLN A 1 91 ? -5.239 12.958 4.152 1.00 67.62 91 GLN A N 1
ATOM 714 C CA . GLN A 1 91 ? -6.528 12.430 4.610 1.00 67.62 91 GLN A CA 1
ATOM 715 C C . GLN A 1 91 ? -6.432 11.338 5.689 1.00 67.62 91 GLN A C 1
ATOM 717 O O . GLN A 1 91 ? -7.405 11.119 6.406 1.00 67.62 91 GLN A O 1
ATOM 722 N N . THR A 1 92 ? -5.308 10.620 5.798 1.00 71.44 92 THR A N 1
ATOM 723 C CA . THR A 1 92 ? -5.217 9.392 6.619 1.00 71.44 92 THR A CA 1
ATOM 724 C C . THR A 1 92 ? -3.935 9.241 7.443 1.00 71.44 92 THR A C 1
ATOM 726 O O . THR A 1 92 ? -3.961 8.589 8.485 1.00 71.44 92 THR A O 1
ATOM 729 N N . HIS A 1 93 ? -2.820 9.836 7.019 1.00 81.38 93 HIS A N 1
ATOM 730 C CA . HIS A 1 93 ? -1.484 9.697 7.604 1.00 81.38 93 HIS A CA 1
ATOM 731 C C . HIS A 1 93 ? -0.777 11.063 7.699 1.00 81.38 93 HIS A C 1
ATOM 733 O O . HIS A 1 93 ? -0.651 11.796 6.735 1.00 81.38 93 HIS A O 1
ATOM 739 N N . PHE A 1 94 ? -0.254 11.437 8.859 1.00 75.25 94 PHE A N 1
ATOM 740 C CA . PHE A 1 94 ? 0.300 12.781 9.077 1.00 75.25 94 PHE A CA 1
ATOM 741 C C . PHE A 1 94 ? 1.787 12.919 8.715 1.00 75.25 94 PHE A C 1
ATOM 743 O O . PHE A 1 94 ? 2.304 14.034 8.700 1.00 75.25 94 PHE A O 1
ATOM 750 N N . SER A 1 95 ? 2.493 11.804 8.511 1.00 78.12 95 SER A N 1
ATOM 751 C CA . SER A 1 95 ? 3.935 11.793 8.250 1.00 78.12 95 SER A CA 1
ATOM 752 C C . SER A 1 95 ? 4.264 10.874 7.088 1.00 78.12 95 SER A C 1
ATOM 754 O O . SER A 1 95 ? 3.647 9.815 6.956 1.00 78.12 95 SER A O 1
ATOM 756 N N . GLN A 1 96 ? 5.260 11.277 6.303 1.00 80.19 96 GLN A N 1
ATOM 757 C CA . GLN A 1 96 ? 5.862 10.495 5.235 1.00 80.19 96 GLN A CA 1
ATOM 758 C C . GLN A 1 96 ? 7.382 10.512 5.405 1.00 80.19 96 GLN A C 1
ATOM 760 O O . GLN A 1 96 ? 7.991 11.579 5.446 1.00 80.19 96 GLN A O 1
ATOM 765 N N . GLU A 1 97 ? 7.983 9.330 5.475 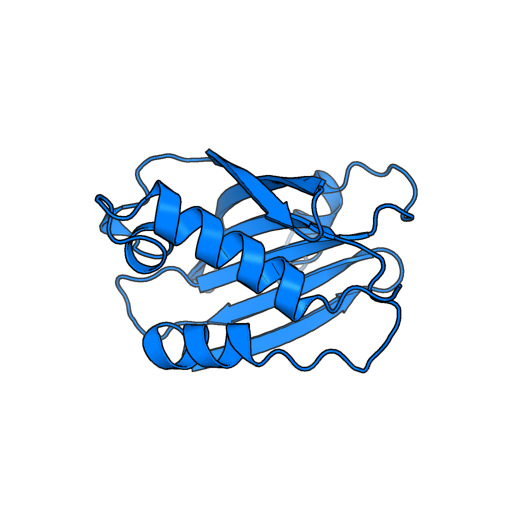1.00 80.62 97 GLU A N 1
ATOM 766 C CA . GLU A 1 97 ? 9.428 9.133 5.562 1.00 80.62 97 GLU A CA 1
ATOM 767 C C . GLU A 1 97 ? 9.870 8.185 4.447 1.00 80.62 97 GLU A C 1
ATOM 769 O O . GLU A 1 97 ? 9.199 7.192 4.164 1.00 80.62 97 GLU A O 1
ATOM 774 N N . ILE A 1 98 ? 10.978 8.511 3.783 1.00 79.31 98 ILE A N 1
ATOM 775 C CA . ILE A 1 98 ? 11.519 7.722 2.677 1.00 79.31 98 ILE A CA 1
ATOM 776 C C . ILE A 1 98 ? 12.920 7.287 3.069 1.00 79.31 98 ILE A C 1
ATOM 778 O O . ILE A 1 98 ? 13.785 8.121 3.332 1.00 79.31 98 ILE A O 1
ATOM 782 N N . GLN A 1 99 ? 13.146 5.980 3.071 1.00 79.00 99 GLN A N 1
ATOM 783 C CA . GLN A 1 99 ? 14.439 5.389 3.356 1.00 79.00 99 GLN A CA 1
ATOM 784 C C . GLN A 1 99 ? 14.897 4.597 2.135 1.00 79.00 99 GLN A C 1
A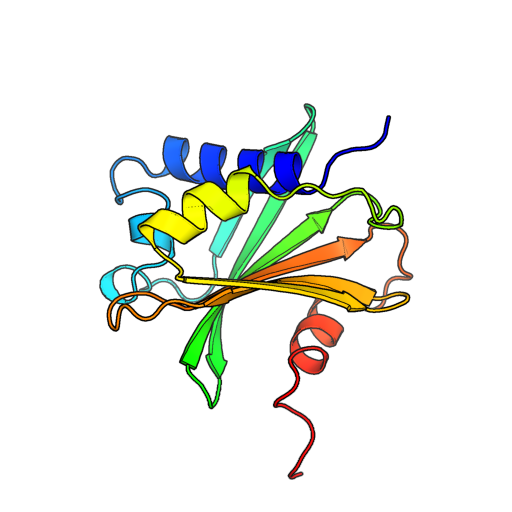TOM 786 O O . GLN A 1 99 ? 14.324 3.567 1.782 1.00 79.00 99 GLN A O 1
ATOM 791 N N . ILE A 1 100 ? 15.944 5.090 1.479 1.00 76.31 100 ILE A N 1
ATOM 792 C CA . ILE A 1 100 ? 16.582 4.401 0.358 1.00 76.31 100 ILE A CA 1
ATOM 793 C C . ILE A 1 100 ? 17.710 3.552 0.936 1.00 76.31 100 ILE A C 1
ATOM 795 O O . ILE A 1 100 ? 18.692 4.089 1.449 1.00 76.31 100 ILE A O 1
ATOM 799 N N . ILE A 1 101 ? 17.565 2.229 0.879 1.00 73.81 101 ILE A N 1
ATOM 800 C CA . ILE A 1 101 ? 18.589 1.301 1.360 1.00 73.81 101 ILE A CA 1
ATOM 801 C C . ILE A 1 101 ? 19.551 1.017 0.202 1.00 73.81 101 ILE A C 1
ATOM 803 O O . ILE A 1 101 ? 19.108 0.498 -0.826 1.00 73.81 101 ILE A O 1
ATOM 807 N N . PRO A 1 102 ? 20.856 1.325 0.330 1.00 69.12 102 PRO A N 1
ATOM 808 C CA . PRO A 1 102 ? 21.830 1.019 -0.713 1.00 69.12 102 PRO A CA 1
ATOM 809 C C . PRO A 1 102 ? 21.806 -0.472 -1.064 1.00 69.12 102 PRO A C 1
ATOM 811 O O . PRO A 1 102 ? 21.911 -1.316 -0.175 1.00 69.12 102 PRO A O 1
ATOM 814 N N . ASN A 1 103 ? 21.663 -0.800 -2.353 1.00 69.31 103 ASN A N 1
ATOM 815 C CA . ASN A 1 103 ? 21.527 -2.177 -2.858 1.00 69.31 103 ASN A CA 1
ATOM 816 C C . ASN A 1 103 ? 20.331 -2.968 -2.282 1.00 69.31 103 ASN A C 1
ATOM 818 O O . ASN A 1 103 ? 20.288 -4.193 -2.399 1.00 69.31 103 ASN A O 1
ATOM 822 N N . GLY A 1 104 ? 19.372 -2.287 -1.654 1.00 72.94 104 GLY A N 1
ATOM 823 C CA . GLY A 1 104 ? 18.210 -2.877 -1.002 1.00 72.94 104 GLY A CA 1
ATOM 824 C C . GLY A 1 104 ? 16.889 -2.311 -1.526 1.00 72.94 104 GLY A C 1
ATOM 825 O O . GLY A 1 104 ? 16.856 -1.625 -2.551 1.00 72.94 104 GLY A O 1
ATOM 826 N N . PRO A 1 105 ? 15.769 -2.623 -0.852 1.00 79.25 105 PRO A N 1
ATOM 827 C CA . PRO A 1 105 ? 14.489 -2.017 -1.176 1.00 79.25 105 PRO A CA 1
ATOM 828 C C . PRO A 1 105 ? 14.460 -0.535 -0.789 1.00 79.25 105 PRO A C 1
ATOM 830 O O . PRO A 1 105 ? 15.091 -0.110 0.179 1.00 79.25 105 PRO A O 1
ATOM 833 N N . THR A 1 106 ? 13.658 0.241 -1.510 1.00 81.88 106 THR A N 1
ATOM 834 C CA . THR A 1 106 ? 13.241 1.567 -1.044 1.00 81.88 106 THR A CA 1
ATOM 835 C C . THR A 1 106 ? 12.022 1.404 -0.147 1.00 81.88 106 THR A C 1
ATOM 837 O O . THR A 1 106 ? 11.048 0.756 -0.534 1.00 81.88 106 THR A O 1
ATOM 840 N N . LEU A 1 107 ? 12.081 1.977 1.052 1.00 83.94 107 LEU A N 1
ATOM 841 C CA . LEU A 1 107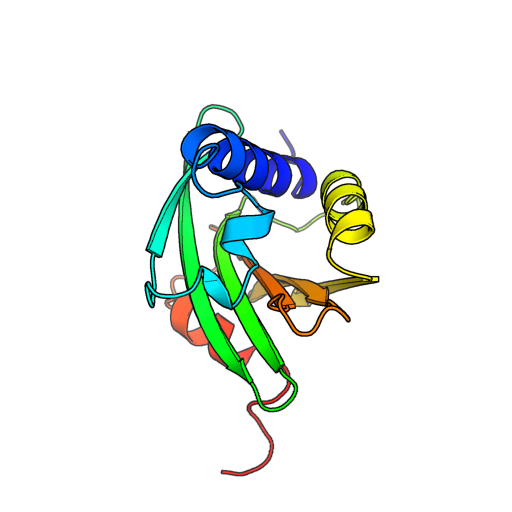 ? 10.985 1.974 2.011 1.00 83.94 107 LEU A CA 1
ATOM 842 C C . LEU A 1 107 ? 10.314 3.340 2.023 1.00 83.94 107 LEU A C 1
ATOM 844 O O . LEU A 1 107 ? 10.987 4.365 2.136 1.00 83.94 107 LEU A O 1
ATOM 848 N N . ILE A 1 108 ? 8.987 3.352 1.950 1.00 84.69 108 ILE A N 1
ATOM 849 C CA . ILE A 1 108 ? 8.198 4.570 2.123 1.00 84.69 108 ILE A CA 1
ATOM 850 C C . ILE A 1 108 ? 7.187 4.340 3.223 1.00 84.69 108 ILE A C 1
ATOM 852 O O . ILE A 1 108 ? 6.239 3.572 3.071 1.00 84.69 108 ILE A O 1
ATOM 856 N N . GLN A 1 109 ? 7.406 5.021 4.334 1.00 85.94 109 GLN A N 1
ATOM 857 C CA . GLN A 1 109 ? 6.621 4.888 5.542 1.00 85.94 109 GLN A CA 1
ATOM 858 C C . GLN A 1 109 ? 5.633 6.039 5.649 1.00 85.94 109 GLN A C 1
ATOM 860 O O . GLN A 1 109 ? 5.998 7.208 5.550 1.00 85.94 109 GLN A O 1
ATOM 865 N N . LEU A 1 110 ? 4.381 5.695 5.909 1.00 85.88 110 LEU A N 1
ATOM 866 C CA . LEU A 1 110 ? 3.295 6.604 6.213 1.00 85.88 110 LEU A CA 1
ATOM 867 C C . LEU A 1 110 ? 2.828 6.312 7.634 1.00 85.88 110 LEU A C 1
ATOM 869 O O . LEU A 1 110 ? 2.461 5.179 7.950 1.00 85.88 110 LEU A O 1
ATOM 873 N N . ARG A 1 111 ? 2.809 7.334 8.493 1.00 86.31 111 ARG A N 1
ATOM 874 C CA . ARG A 1 111 ? 2.346 7.184 9.883 1.00 86.31 111 ARG A CA 1
ATOM 875 C C . ARG A 1 111 ? 1.022 7.881 10.107 1.00 86.31 111 ARG A C 1
ATOM 877 O O . ARG A 1 111 ? 0.827 9.005 9.650 1.00 86.31 111 ARG A O 1
ATOM 884 N N . THR A 1 112 ? 0.132 7.243 10.852 1.00 85.56 112 THR A N 1
ATOM 885 C CA . THR A 1 112 ? -1.172 7.796 11.217 1.00 85.56 112 THR A CA 1
ATOM 886 C C . THR A 1 112 ? -1.255 8.095 12.712 1.00 85.56 112 THR A C 1
ATOM 888 O O . THR A 1 112 ? -0.586 7.470 13.528 1.00 85.56 112 THR A O 1
ATOM 891 N N . ARG A 1 113 ? -2.061 9.097 13.078 1.00 82.25 113 ARG A N 1
ATOM 892 C CA . ARG A 1 113 ? -2.469 9.357 14.473 1.00 82.25 113 ARG A CA 1
ATOM 893 C C . ARG A 1 113 ? -3.848 8.774 14.773 1.00 82.25 113 ARG A C 1
ATOM 895 O O . ARG A 1 113 ? -4.297 8.838 15.913 1.00 82.25 113 ARG A O 1
ATOM 902 N N . HIS A 1 114 ? -4.541 8.253 13.760 1.00 85.56 114 HIS A N 1
ATOM 903 C CA . HIS A 1 114 ? -5.884 7.723 13.924 1.00 85.56 114 HIS A CA 1
ATOM 904 C C . HIS A 1 114 ? -5.807 6.316 14.527 1.00 85.56 114 HIS A C 1
ATOM 906 O O . HIS A 1 114 ? -5.281 5.414 13.880 1.00 85.56 114 HIS A O 1
ATOM 912 N N . PRO A 1 115 ? -6.366 6.082 15.729 1.00 82.12 115 PRO A N 1
ATOM 913 C CA . PRO A 1 115 ? -6.226 4.799 16.423 1.00 82.12 115 PRO A CA 1
ATOM 914 C C . PRO A 1 115 ? -6.894 3.630 15.683 1.00 82.12 115 PRO A C 1
ATOM 916 O O . PRO A 1 115 ? -6.516 2.479 15.884 1.00 82.12 115 PRO A O 1
ATOM 919 N N . GLY A 1 116 ? -7.873 3.917 14.818 1.00 86.06 116 GLY A N 1
ATOM 920 C CA . GLY A 1 116 ? -8.555 2.927 13.980 1.00 86.06 116 GLY A CA 1
ATOM 921 C C . GLY A 1 116 ? -7.863 2.622 12.647 1.00 86.06 116 GLY A C 1
ATOM 922 O O . GLY A 1 116 ? -8.375 1.794 11.891 1.00 86.06 116 GLY A O 1
ATOM 923 N N . LEU A 1 117 ? -6.740 3.281 12.342 1.00 87.19 117 LEU A N 1
ATOM 924 C CA . LEU A 1 117 ? -5.967 3.073 11.119 1.00 87.19 117 LEU A CA 1
ATOM 925 C C . LEU A 1 117 ? -4.619 2.409 11.433 1.00 87.19 117 LEU A C 1
ATOM 927 O O . LEU A 1 117 ? -4.080 2.535 12.533 1.00 87.19 117 LEU A O 1
ATOM 931 N N . LEU A 1 118 ? -4.095 1.680 10.456 1.00 87.62 118 LEU A N 1
ATOM 932 C CA . LEU A 1 118 ? -2.755 1.112 10.453 1.00 87.62 118 LEU A CA 1
ATOM 933 C C . LEU A 1 118 ? -1.760 2.147 9.935 1.00 87.62 118 LEU A C 1
ATOM 935 O O . LEU A 1 118 ? -2.094 2.931 9.049 1.00 87.62 118 LEU A O 1
ATOM 939 N N . ASN A 1 119 ? -0.524 2.105 10.431 1.00 88.00 119 ASN A N 1
ATOM 940 C CA . ASN A 1 119 ? 0.578 2.718 9.694 1.00 88.00 119 ASN A CA 1
ATOM 941 C C . ASN A 1 119 ? 0.788 1.942 8.391 1.00 88.00 119 ASN A C 1
ATOM 943 O O . ASN A 1 119 ? 0.478 0.756 8.327 1.00 88.00 119 ASN A O 1
ATOM 947 N N . THR A 1 120 ? 1.335 2.572 7.358 1.00 86.75 120 THR A N 1
ATOM 948 C CA . THR A 1 120 ? 1.537 1.907 6.065 1.00 86.75 120 THR A CA 1
ATOM 949 C C . THR A 1 120 ? 2.987 2.015 5.628 1.00 86.75 120 THR A C 1
ATOM 951 O O . THR A 1 120 ? 3.582 3.081 5.725 1.00 86.75 120 THR A O 1
ATOM 954 N N . CYS A 1 121 ? 3.572 0.930 5.134 1.00 88.12 121 CYS A N 1
ATOM 955 C CA . CYS A 1 121 ? 4.920 0.922 4.578 1.00 88.12 121 CYS A CA 1
ATOM 956 C C . CYS A 1 121 ? 4.903 0.300 3.182 1.00 88.12 121 CYS A C 1
ATOM 958 O O . CYS A 1 121 ? 4.568 -0.876 3.033 1.00 88.12 121 CYS A O 1
ATOM 960 N N . PHE A 1 122 ? 5.282 1.073 2.166 1.00 86.88 122 PHE A N 1
ATOM 961 C CA . PHE A 1 122 ? 5.567 0.545 0.837 1.00 86.88 122 PHE A CA 1
ATOM 962 C C . PHE A 1 122 ? 7.010 0.052 0.794 1.00 86.88 122 PHE A C 1
ATOM 964 O O . PHE A 1 122 ? 7.940 0.823 1.027 1.00 86.88 122 PHE A O 1
ATOM 971 N N . VAL A 1 123 ? 7.186 -1.229 0.485 1.00 87.69 123 VAL A N 1
ATOM 972 C CA . VAL A 1 123 ? 8.490 -1.870 0.309 1.00 87.69 123 VAL A CA 1
ATOM 973 C C . VAL A 1 123 ? 8.688 -2.123 -1.176 1.00 87.69 123 VAL A C 1
ATOM 975 O O . VAL A 1 123 ? 8.026 -2.973 -1.774 1.00 87.69 123 VAL A O 1
ATOM 978 N N . LEU A 1 124 ? 9.588 -1.358 -1.780 1.00 85.31 124 LEU A N 1
ATOM 979 C CA . LEU A 1 124 ? 9.774 -1.325 -3.222 1.00 85.31 124 LEU A CA 1
ATOM 980 C C . LEU A 1 124 ? 11.088 -1.999 -3.570 1.00 85.31 124 LEU A C 1
ATOM 982 O O . LEU A 1 124 ? 12.170 -1.440 -3.385 1.00 85.31 124 LEU A O 1
ATOM 986 N N . HIS A 1 125 ? 10.981 -3.232 -4.049 1.00 80.25 125 HIS A N 1
ATOM 987 C CA . HIS A 1 125 ? 12.131 -4.030 -4.434 1.00 80.25 125 HIS A CA 1
ATOM 988 C C . HIS A 1 125 ? 12.594 -3.641 -5.834 1.00 80.25 125 HIS A C 1
ATOM 990 O O . HIS A 1 125 ? 11.804 -3.630 -6.782 1.00 80.25 125 HIS A O 1
ATOM 996 N N . ASN A 1 126 ? 13.888 -3.352 -5.967 1.00 73.56 126 ASN A N 1
ATOM 997 C CA . ASN A 1 126 ? 14.500 -3.098 -7.261 1.00 73.56 126 ASN A CA 1
ATOM 998 C C . ASN A 1 126 ? 14.734 -4.431 -7.984 1.00 73.56 126 ASN A C 1
ATOM 1000 O O . ASN A 1 126 ? 15.446 -5.294 -7.472 1.00 73.56 126 ASN A O 1
ATOM 1004 N N . ARG A 1 127 ? 14.164 -4.597 -9.185 1.00 60.56 127 ARG A N 1
ATOM 1005 C CA . ARG A 1 127 ? 14.324 -5.820 -9.998 1.00 60.56 127 ARG A CA 1
ATOM 1006 C C . ARG A 1 127 ? 15.780 -6.160 -10.342 1.00 60.56 127 ARG A C 1
ATOM 1008 O O . ARG A 1 127 ? 16.036 -7.293 -10.734 1.00 60.56 127 ARG A O 1
ATOM 1015 N N . THR A 1 128 ? 16.712 -5.211 -10.237 1.00 55.25 128 THR A N 1
ATOM 1016 C CA . THR A 1 128 ? 18.136 -5.439 -10.534 1.00 55.25 128 THR A CA 1
ATOM 1017 C C . THR A 1 128 ? 18.955 -5.927 -9.336 1.00 55.25 128 THR A C 1
ATOM 1019 O O . THR A 1 128 ? 20.109 -6.309 -9.527 1.00 55.25 128 THR A O 1
ATOM 1022 N N . ALA A 1 129 ? 18.398 -5.949 -8.119 1.00 49.56 129 ALA A N 1
ATOM 1023 C CA . ALA A 1 129 ? 19.099 -6.494 -6.959 1.00 49.56 129 ALA A CA 1
ATOM 1024 C C . ALA A 1 129 ? 19.237 -8.026 -7.099 1.00 49.56 129 ALA A C 1
ATOM 1026 O O . ALA A 1 129 ? 18.257 -8.692 -7.453 1.00 49.56 129 ALA A O 1
ATOM 1027 N N . PRO A 1 130 ? 20.432 -8.609 -6.858 1.00 41.47 130 PRO A N 1
ATOM 1028 C CA . PRO A 1 130 ? 20.637 -10.048 -6.974 1.00 41.47 130 PRO A CA 1
ATOM 1029 C C . PRO A 1 130 ? 19.669 -10.790 -6.051 1.00 41.47 130 PRO A C 1
ATOM 1031 O O . PRO A 1 130 ? 19.337 -10.298 -4.976 1.00 41.47 130 PRO A O 1
ATOM 1034 N N . ALA A 1 131 ? 19.231 -11.966 -6.509 1.00 40.81 131 ALA A N 1
ATOM 1035 C CA . ALA A 1 131 ? 18.142 -12.808 -6.009 1.00 40.81 131 ALA A CA 1
ATOM 1036 C C . ALA A 1 131 ? 18.283 -13.338 -4.560 1.00 40.81 131 ALA A C 1
ATOM 1038 O O . ALA A 1 131 ? 17.972 -14.495 -4.281 1.00 40.81 131 ALA A O 1
ATOM 1039 N N . ALA A 1 132 ? 18.719 -12.516 -3.608 1.00 44.16 132 ALA A N 1
ATOM 1040 C CA . ALA A 1 132 ? 18.342 -12.704 -2.222 1.00 44.16 132 ALA A CA 1
ATOM 1041 C C . ALA A 1 132 ? 16.830 -12.500 -2.160 1.00 44.16 132 ALA A C 1
ATOM 1043 O O . ALA A 1 132 ? 16.315 -11.472 -2.599 1.00 44.16 132 ALA A O 1
ATOM 1044 N N . ASN A 1 133 ? 16.120 -13.520 -1.684 1.00 41.94 133 ASN A N 1
ATOM 1045 C CA . ASN A 1 133 ? 14.672 -13.512 -1.592 1.00 41.94 133 ASN A CA 1
ATOM 1046 C C . ASN A 1 133 ? 14.232 -12.192 -0.920 1.00 41.94 133 ASN A C 1
ATOM 1048 O O . ASN A 1 133 ? 14.554 -11.995 0.255 1.00 41.94 133 ASN A O 1
ATOM 1052 N N . PRO A 1 134 ? 13.568 -11.266 -1.637 1.00 48.16 134 PRO A N 1
ATOM 1053 C CA . PRO A 1 134 ? 13.319 -9.900 -1.156 1.00 48.16 134 PRO A CA 1
ATOM 1054 C C . PRO A 1 134 ? 12.583 -9.871 0.192 1.00 48.16 134 PRO A C 1
ATOM 1056 O O . PRO A 1 134 ? 12.766 -8.959 1.000 1.00 48.16 134 PRO A O 1
ATOM 1059 N N . TRP A 1 135 ? 11.828 -10.939 0.458 1.00 46.12 135 TRP A N 1
ATOM 1060 C CA . TRP A 1 135 ? 11.075 -11.208 1.677 1.00 46.12 135 TRP A CA 1
ATOM 1061 C C . TRP A 1 135 ? 11.937 -11.359 2.943 1.00 46.12 135 TRP A C 1
ATOM 1063 O O . TRP A 1 135 ? 11.449 -11.072 4.032 1.00 46.12 135 TRP A O 1
ATOM 1073 N N . LEU A 1 136 ? 13.211 -11.761 2.834 1.00 40.34 136 LEU A N 1
ATOM 1074 C CA . LEU A 1 136 ? 14.124 -11.867 3.986 1.00 40.34 136 LEU A CA 1
ATOM 1075 C C . LEU A 1 136 ? 14.730 -10.514 4.390 1.00 40.34 136 LEU A C 1
ATOM 1077 O O . LEU A 1 136 ? 15.061 -10.314 5.555 1.00 40.34 136 LEU A O 1
ATOM 1081 N N . LEU A 1 137 ? 14.848 -9.568 3.452 1.00 46.75 137 LEU A N 1
ATOM 1082 C CA . LEU A 1 137 ? 15.473 -8.264 3.705 1.00 46.75 137 LEU A CA 1
ATOM 1083 C C . LEU A 1 137 ? 14.476 -7.231 4.247 1.00 46.75 137 LEU A C 1
ATOM 1085 O O . LEU A 1 137 ? 14.853 -6.399 5.066 1.00 46.75 137 LEU A O 1
ATOM 1089 N N . ALA A 1 138 ? 13.202 -7.300 3.844 1.00 42.66 138 ALA A N 1
ATOM 1090 C CA . ALA A 1 138 ? 12.168 -6.356 4.284 1.00 42.66 138 ALA A CA 1
ATOM 1091 C C . ALA A 1 138 ? 11.871 -6.436 5.792 1.00 42.66 138 ALA A C 1
ATOM 1093 O O . ALA A 1 138 ? 11.572 -5.421 6.413 1.00 42.66 138 ALA A O 1
ATOM 1094 N N . ILE A 1 139 ? 11.992 -7.627 6.389 1.00 44.38 139 ILE A N 1
ATOM 1095 C CA . ILE A 1 139 ? 11.834 -7.823 7.837 1.00 44.38 139 ILE A CA 1
ATOM 1096 C C . ILE A 1 139 ? 13.053 -7.251 8.580 1.00 44.38 139 ILE A C 1
ATOM 1098 O O . ILE A 1 139 ? 12.892 -6.559 9.577 1.00 44.38 139 ILE A O 1
ATOM 1102 N N . ALA A 1 140 ? 14.268 -7.454 8.062 1.00 41.31 140 ALA A N 1
ATOM 1103 C CA . ALA A 1 140 ? 15.502 -6.968 8.688 1.00 41.31 140 ALA A CA 1
ATOM 1104 C C . ALA A 1 140 ? 15.725 -5.445 8.554 1.00 41.31 140 ALA A C 1
ATOM 1106 O O . ALA A 1 140 ? 16.498 -4.866 9.313 1.00 41.31 140 ALA A O 1
ATOM 1107 N N . ALA A 1 141 ? 15.078 -4.802 7.581 1.00 42.44 141 ALA A N 1
ATOM 1108 C CA . ALA A 1 141 ? 15.275 -3.394 7.245 1.00 42.44 141 ALA A CA 1
ATOM 1109 C C . ALA A 1 141 ? 14.386 -2.413 8.025 1.00 42.44 141 ALA A C 1
ATOM 1111 O O . ALA A 1 141 ? 14.596 -1.204 7.939 1.00 42.44 141 ALA A O 1
ATOM 1112 N N . VAL A 1 142 ? 13.405 -2.903 8.787 1.00 43.31 142 VAL A N 1
ATOM 1113 C CA . VAL A 1 142 ? 12.669 -2.070 9.741 1.00 43.31 142 VAL A CA 1
ATOM 1114 C C . VAL A 1 142 ? 13.588 -1.839 10.946 1.00 43.31 142 VAL A C 1
ATOM 1116 O O . VAL A 1 142 ? 13.949 -2.813 11.613 1.00 43.31 142 VAL A O 1
ATOM 1119 N N . PRO A 1 143 ? 13.992 -0.592 11.258 1.00 42.38 143 PRO A N 1
ATOM 1120 C CA . PRO A 1 143 ? 14.865 -0.308 12.390 1.00 42.38 143 PRO A CA 1
ATOM 1121 C C . PRO A 1 143 ? 14.082 -0.429 13.708 1.00 42.38 143 PRO A C 1
ATOM 1123 O O . PRO A 1 143 ? 13.742 0.556 14.354 1.00 42.38 143 PRO A O 1
ATOM 1126 N N . SER A 1 144 ? 13.780 -1.668 14.090 1.00 45.84 144 SER A N 1
ATOM 1127 C CA . SER A 1 144 ? 13.387 -2.089 15.438 1.00 45.84 144 SER A CA 1
ATOM 1128 C C . SER A 1 144 ? 13.651 -3.583 15.712 1.00 45.84 144 SER A C 1
ATOM 1130 O O . SER A 1 144 ? 13.288 -4.064 16.780 1.00 45.84 144 SER A O 1
ATOM 1132 N N . ILE A 1 145 ? 14.336 -4.319 14.819 1.00 45.03 145 ILE A N 1
ATOM 1133 C CA . ILE A 1 145 ? 14.587 -5.773 14.985 1.00 45.03 145 ILE A CA 1
ATOM 1134 C C . ILE A 1 145 ? 16.024 -6.124 15.430 1.00 45.03 145 ILE A C 1
ATOM 1136 O O . ILE A 1 145 ? 16.341 -7.290 15.627 1.00 45.03 145 ILE A O 1
ATOM 1140 N N . SER A 1 146 ? 16.896 -5.151 15.703 1.00 35.88 146 SER A N 1
ATOM 1141 C CA . SER A 1 146 ? 18.274 -5.459 16.133 1.00 35.88 146 SER A CA 1
ATOM 1142 C C . SER A 1 146 ? 18.721 -4.688 17.364 1.00 35.88 146 SER A C 1
ATOM 1144 O O . SER A 1 146 ? 19.707 -3.974 17.270 1.00 35.88 146 SER A O 1
ATOM 1146 N N . GLN A 1 147 ? 18.038 -4.843 18.505 1.00 30.98 147 GLN A N 1
ATOM 1147 C CA . GLN A 1 147 ? 18.659 -4.743 19.841 1.00 30.98 147 GLN A CA 1
ATOM 1148 C C . GLN A 1 147 ? 17.854 -5.579 20.853 1.00 30.98 147 GLN A C 1
ATOM 1150 O O . GLN A 1 147 ? 16.949 -5.053 21.492 1.00 30.98 147 GLN A O 1
ATOM 1155 N N . ASN A 1 148 ? 18.168 -6.879 20.934 1.00 33.28 148 ASN A N 1
ATOM 1156 C CA . ASN A 1 148 ? 17.969 -7.833 22.049 1.00 33.28 148 ASN A CA 1
ATOM 1157 C C . ASN A 1 148 ? 17.561 -9.226 21.543 1.00 33.28 148 ASN A C 1
ATOM 1159 O O . ASN A 1 148 ? 16.449 -9.693 21.785 1.00 33.28 148 ASN A O 1
ATOM 1163 N N . LEU A 1 149 ? 18.500 -9.889 20.869 1.00 34.75 149 LEU A N 1
ATOM 1164 C CA . LEU A 1 149 ? 18.721 -11.328 20.994 1.00 34.75 149 LEU A CA 1
ATOM 1165 C C . LEU A 1 149 ? 20.216 -11.547 21.226 1.00 34.75 149 LEU A C 1
ATOM 1167 O O . LEU A 1 149 ? 21.002 -10.815 20.580 1.00 34.75 149 LEU A O 1
#

Radius of gyration: 14.83 Å; Cα contacts (8 Å, |Δi|>4): 251; chains: 1; bounding box: 40×28×42 Å

Secondary structure (DSSP, 8-state):
-PPPHHHHHHHHHHHHHHHTGGGTHHHHHHBTTT--SSSEEEEEEETTEEEEEEEEEEE-SS-EEEEEEEEES----S----HHHHHHHHHH-SEEEEEE-TTSPEEEEEE---TTB-EEEEEEEETTS-SS-HHHHHHHTSTTSSS--

pLDDT: mean 70.64, std 15.58, range [30.98, 88.12]

Mean predicted aligned error: 10.41 Å

Foldseek 3Di:
DDDQVLQVVVQQQVQQCVVCVVQVRPCNLFFPVNPPDAKDWDWTDGPNDIWIWIWHWDQDPVFIEIETETEDEDPPDPPRDNVNVVVVCVVFFVDWDWDDDVLAWIKIWTHGPDPRGHTYIYTYGHPPRPPPPNVVVVVVPPPPPPDDD

Sequence (149 aa):
MSVFLDLHIQDFVNSYNILNQRNNGWLGLVSKASVYKPTAIATYTSNGNSHLAHLSVAALPDAEWLLIQCWAPSTDTLEQRFDCLRMLSQQTHFSQEIQIIPNGPTLIQLRTRHPGLLNTCFVLHNRTAPAANPWLLAIAAVPSISQNL